Protein AF-A0A3D1PBM8-F1 (afdb_monomer_lite)

Radius of gyration: 15.17 Å; chains: 1; bounding box: 34×40×35 Å

Foldseek 3Di:
DEEAEADQEAEEAEADLEEYEYEQAHYEYEEANAHYAYEYENHYEEYEYEQHAHAYEYEQHAYAYEEEDAHYAYEYENYHHQYEYEQHHHQYEEEDAHDEYEEADHADAYEYELHDEEYEYELHHEAYEYEPHDDPHAYEAEDYHYNYHYDYPDDYDYDYD

pLDDT: mean 95.29, std 9.15, range [52.12, 98.94]

Sequence (161 aa):
MAEIIGDDSGNILLGTADSDFIKGLAGADYIDGADGSDVITGGEDGDILFGGDGIDGIDGGNGNDFCYGEDGIDFIEAGDGNDYLNGGQGDDFLVGQIGNDILDGGNGNDFCDGGISSDIILGGAGDDIITGGVGADDDLLFGGSGKDVFSFVEPAQGIDT

Structure (mmCIF, N/CA/C/O backbone):
data_AF-A0A3D1PBM8-F1
#
_entry.id   AF-A0A3D1PBM8-F1
#
loop_
_atom_site.group_PDB
_atom_site.id
_atom_site.type_symbol
_atom_site.label_atom_id
_atom_site.label_alt_id
_atom_site.label_comp_id
_atom_site.label_asym_id
_atom_site.label_entity_id
_atom_site.label_seq_id
_atom_site.pdbx_PDB_ins_code
_atom_site.Cartn_x
_atom_site.Cartn_y
_atom_site.Cartn_z
_atom_site.occupancy
_atom_site.B_iso_or_equiv
_atom_site.auth_seq_id
_atom_site.auth_comp_id
_atom_site.auth_asym_id
_atom_site.auth_atom_id
_atom_site.pdbx_PDB_model_num
ATOM 1 N N . MET A 1 1 ? 7.185 -20.085 -2.202 1.00 82.69 1 MET A N 1
ATOM 2 C CA . MET A 1 1 ? 8.497 -19.446 -1.957 1.00 82.69 1 MET A CA 1
ATOM 3 C C . MET A 1 1 ? 9.408 -19.538 -3.144 1.00 82.69 1 MET A C 1
ATOM 5 O O . MET A 1 1 ? 10.436 -20.222 -3.152 1.00 82.69 1 MET A O 1
ATOM 9 N N . ALA A 1 2 ? 8.972 -18.798 -4.149 1.00 89.69 2 ALA A N 1
ATOM 10 C CA . ALA A 1 2 ? 9.757 -18.248 -5.221 1.00 89.69 2 ALA A CA 1
ATOM 11 C C . ALA A 1 2 ? 10.369 -16.899 -4.798 1.00 89.69 2 ALA A C 1
ATOM 13 O O . ALA A 1 2 ? 9.974 -16.277 -3.814 1.00 89.69 2 ALA A O 1
ATOM 14 N N . GLU A 1 3 ? 11.371 -16.480 -5.563 1.00 97.38 3 GLU A N 1
ATOM 15 C CA . GLU A 1 3 ? 11.923 -15.128 -5.549 1.00 97.38 3 GLU A CA 1
ATOM 16 C C . GLU A 1 3 ? 11.781 -14.595 -6.979 1.00 97.38 3 GLU A C 1
ATOM 18 O O . GLU A 1 3 ? 12.260 -15.230 -7.928 1.00 97.38 3 GLU A O 1
ATOM 23 N N . ILE A 1 4 ? 11.078 -13.477 -7.133 1.00 98.19 4 ILE A N 1
ATOM 24 C CA . ILE A 1 4 ? 10.713 -12.862 -8.410 1.00 98.19 4 ILE A CA 1
ATOM 25 C C . ILE A 1 4 ? 11.251 -11.435 -8.391 1.00 98.19 4 ILE A C 1
ATOM 27 O O . ILE A 1 4 ? 10.971 -10.668 -7.478 1.00 98.19 4 ILE A O 1
ATOM 31 N N . ILE A 1 5 ? 12.079 -11.088 -9.372 1.00 98.44 5 ILE A N 1
ATOM 32 C CA . ILE A 1 5 ? 12.757 -9.791 -9.414 1.00 98.44 5 ILE A CA 1
ATOM 33 C C . ILE A 1 5 ? 12.604 -9.211 -10.813 1.00 98.44 5 ILE A C 1
ATOM 35 O O . ILE A 1 5 ? 12.888 -9.903 -11.799 1.00 98.44 5 ILE A O 1
ATOM 39 N N . GLY A 1 6 ? 12.162 -7.962 -10.855 1.00 98.12 6 GLY A N 1
ATOM 40 C CA . GLY A 1 6 ? 12.069 -7.132 -12.036 1.00 98.12 6 GLY A CA 1
ATOM 41 C C . GLY A 1 6 ? 13.407 -6.576 -12.527 1.00 98.12 6 GLY A C 1
ATOM 42 O O . GLY A 1 6 ? 14.493 -7.095 -12.235 1.00 98.12 6 GLY A O 1
ATOM 43 N N . ASP A 1 7 ? 13.316 -5.525 -13.326 1.00 98.06 7 ASP A N 1
ATOM 44 C CA . ASP A 1 7 ? 14.417 -4.707 -13.816 1.00 98.06 7 ASP A CA 1
ATOM 45 C C . ASP A 1 7 ? 14.043 -3.219 -13.760 1.00 98.06 7 ASP A C 1
ATOM 47 O O . ASP A 1 7 ? 13.021 -2.858 -13.208 1.00 98.06 7 ASP A O 1
ATOM 51 N N . ASP A 1 8 ? 14.880 -2.334 -14.304 1.00 97.75 8 ASP A N 1
ATOM 52 C CA . ASP A 1 8 ? 14.638 -0.882 -14.239 1.00 97.75 8 ASP A CA 1
ATOM 53 C C . ASP A 1 8 ? 13.538 -0.394 -15.223 1.00 97.75 8 ASP A C 1
ATOM 55 O O . ASP A 1 8 ? 13.540 0.767 -15.651 1.00 97.75 8 ASP A O 1
ATOM 59 N N . SER A 1 9 ? 12.679 -1.289 -15.715 1.00 98.25 9 SER A N 1
ATOM 60 C CA . SER A 1 9 ? 11.552 -0.976 -16.600 1.00 98.25 9 SER A CA 1
ATOM 61 C C . SER A 1 9 ? 10.258 -1.423 -15.943 1.00 98.25 9 SER A C 1
ATOM 63 O O . SER A 1 9 ? 10.249 -2.460 -15.310 1.00 98.25 9 SER A O 1
ATOM 65 N N . GLY A 1 10 ? 9.135 -0.777 -16.264 1.00 98.19 10 GLY A N 1
ATOM 66 C CA . GLY A 1 10 ? 7.831 -1.265 -15.807 1.00 98.19 10 GLY A CA 1
ATOM 67 C C . GLY A 1 10 ? 7.569 -2.724 -16.206 1.00 98.19 10 GLY A C 1
ATOM 68 O O . GLY A 1 10 ? 7.598 -3.091 -17.393 1.00 98.19 10 GLY A O 1
ATOM 69 N N . ASN A 1 11 ? 7.351 -3.566 -15.208 1.00 98.62 11 ASN A N 1
ATOM 70 C CA . ASN A 1 11 ? 7.214 -5.008 -15.282 1.00 98.62 11 ASN A CA 1
ATOM 71 C C . ASN A 1 11 ? 5.795 -5.464 -14.924 1.00 98.62 11 ASN A C 1
ATOM 73 O O . ASN A 1 11 ? 4.961 -4.725 -14.414 1.00 98.62 11 ASN A O 1
ATOM 77 N N . ILE A 1 12 ? 5.516 -6.728 -15.246 1.00 98.62 12 ILE A N 1
ATOM 78 C CA . ILE A 1 12 ? 4.360 -7.459 -14.724 1.00 98.62 12 ILE A CA 1
ATOM 79 C C . ILE A 1 12 ? 4.929 -8.673 -14.001 1.00 98.62 12 ILE A C 1
ATOM 81 O O . ILE A 1 12 ? 5.439 -9.593 -14.653 1.00 98.62 12 ILE A O 1
ATOM 85 N N . LEU A 1 13 ? 4.869 -8.653 -12.676 1.00 98.50 13 LEU A N 1
ATOM 86 C CA . LEU A 1 13 ? 5.401 -9.687 -11.797 1.00 98.50 13 LEU A CA 1
ATOM 87 C C . LEU A 1 13 ? 4.226 -10.403 -11.131 1.00 98.50 13 LEU A C 1
ATOM 89 O O . LEU A 1 13 ? 3.389 -9.769 -10.504 1.00 98.50 13 LEU A O 1
ATOM 93 N N . LEU A 1 14 ? 4.145 -11.720 -11.318 1.00 98.44 14 LEU A N 1
ATOM 94 C CA . LEU A 1 14 ? 3.051 -12.541 -10.799 1.00 98.44 14 LEU A CA 1
ATOM 95 C C . LEU A 1 14 ? 3.624 -13.619 -9.887 1.00 98.44 14 LEU A C 1
ATOM 97 O O . LEU A 1 14 ? 4.447 -14.424 -10.345 1.00 98.44 14 LEU A O 1
ATOM 101 N N . GLY A 1 15 ? 3.172 -13.623 -8.640 1.00 98.06 15 GLY A N 1
ATOM 102 C CA . GLY A 1 15 ? 3.439 -14.632 -7.636 1.00 98.06 15 GLY A CA 1
ATOM 103 C C . GLY A 1 15 ? 2.773 -15.970 -7.943 1.00 98.06 15 GLY A C 1
ATOM 104 O O . GLY A 1 15 ? 2.253 -16.250 -9.034 1.00 98.06 15 GLY A O 1
ATOM 105 N N . THR A 1 16 ? 2.878 -16.859 -6.974 1.00 97.81 16 THR A N 1
ATOM 106 C CA . THR A 1 16 ? 2.346 -18.214 -6.981 1.00 97.81 16 THR A CA 1
ATOM 107 C C . THR A 1 16 ? 1.445 -18.403 -5.771 1.00 97.81 16 THR A C 1
ATOM 109 O O . THR A 1 16 ? 1.403 -17.555 -4.912 1.00 97.81 16 THR A O 1
ATOM 112 N N . ALA A 1 17 ? 0.756 -19.541 -5.663 1.00 97.25 17 ALA A N 1
ATOM 113 C CA . ALA A 1 17 ? -0.101 -19.822 -4.502 1.00 97.25 17 ALA A CA 1
ATOM 114 C C . ALA A 1 17 ? 0.672 -20.159 -3.195 1.00 97.25 17 ALA A C 1
ATOM 116 O O . ALA A 1 17 ? 0.107 -20.734 -2.263 1.00 97.25 17 ALA A O 1
ATOM 117 N N . ASP A 1 18 ? 1.990 -19.953 -3.175 1.00 97.81 18 ASP A N 1
ATOM 118 C CA . ASP A 1 18 ? 2.862 -20.174 -2.023 1.00 97.81 18 ASP A CA 1
ATOM 119 C C . ASP A 1 18 ? 3.510 -18.831 -1.664 1.00 97.81 18 ASP A C 1
ATOM 121 O O . ASP A 1 18 ? 3.923 -18.129 -2.569 1.00 97.81 18 ASP A O 1
ATOM 125 N N . SER A 1 19 ? 3.807 -18.581 -0.383 1.00 98.38 19 SER A N 1
ATOM 126 C CA . SER A 1 19 ? 4.514 -17.368 0.076 1.00 98.38 19 SER A CA 1
ATOM 127 C C . SER A 1 19 ? 5.739 -16.999 -0.763 1.00 98.38 19 SER A C 1
ATOM 129 O O . SER A 1 19 ? 6.682 -17.793 -0.786 1.00 98.38 19 SER A O 1
ATOM 131 N N . ASP A 1 20 ? 5.787 -15.817 -1.359 1.00 98.50 20 ASP A N 1
ATOM 132 C CA . ASP A 1 20 ? 6.793 -15.370 -2.318 1.00 98.50 20 ASP A CA 1
ATOM 133 C C . ASP A 1 20 ? 7.531 -14.093 -1.881 1.00 98.50 20 ASP A C 1
ATOM 135 O O . ASP A 1 20 ? 7.116 -13.354 -0.994 1.00 98.50 20 ASP A O 1
ATOM 139 N N . PHE A 1 21 ? 8.695 -13.858 -2.490 1.00 98.62 21 PHE A N 1
ATOM 140 C CA . PHE A 1 21 ? 9.416 -12.586 -2.403 1.00 98.62 21 PHE A CA 1
ATOM 141 C C . PHE A 1 21 ? 9.417 -11.931 -3.780 1.00 98.62 21 PHE A C 1
ATOM 143 O O . PHE A 1 21 ? 10.005 -12.495 -4.709 1.00 98.62 21 PHE A O 1
ATOM 150 N N . ILE A 1 22 ? 8.812 -10.751 -3.913 1.00 98.75 22 ILE A N 1
ATOM 151 C CA . ILE A 1 22 ? 8.651 -10.066 -5.198 1.00 98.75 22 ILE A CA 1
ATOM 152 C C . ILE A 1 22 ? 9.216 -8.646 -5.120 1.00 98.75 22 ILE A C 1
ATOM 154 O O . ILE A 1 22 ? 8.978 -7.934 -4.150 1.00 98.75 22 ILE A O 1
ATOM 158 N N . LYS A 1 23 ? 10.013 -8.243 -6.117 1.00 98.81 23 LYS A N 1
ATOM 159 C CA . LYS A 1 23 ? 10.651 -6.9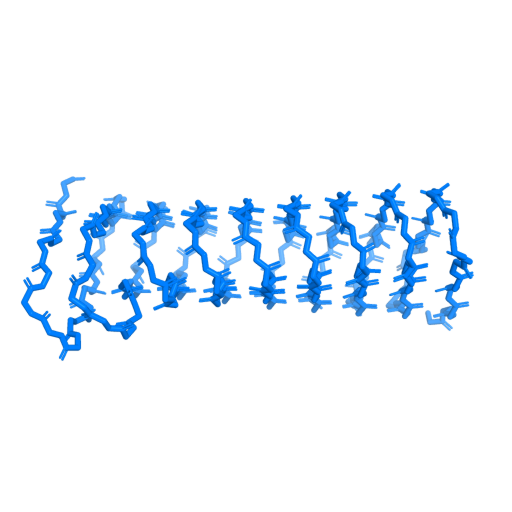16 -6.174 1.00 98.81 23 LYS A CA 1
ATOM 160 C C . LYS A 1 23 ? 10.545 -6.301 -7.561 1.00 98.81 23 LYS A C 1
ATOM 162 O O . LYS A 1 23 ? 11.070 -6.908 -8.496 1.00 98.81 23 LYS A O 1
ATOM 167 N N . GLY A 1 24 ? 9.945 -5.120 -7.661 1.00 98.62 24 GLY A N 1
ATOM 168 C CA . GLY A 1 24 ? 9.825 -4.333 -8.890 1.00 98.62 24 GLY A CA 1
ATOM 169 C C . GLY A 1 24 ? 11.146 -3.701 -9.327 1.00 98.62 24 GLY A C 1
ATOM 170 O O . GLY A 1 24 ? 11.694 -4.060 -10.367 1.00 98.62 24 GLY A O 1
ATOM 171 N N . LEU A 1 25 ? 11.772 -2.964 -8.403 1.00 98.56 25 LEU A N 1
ATOM 172 C CA . LEU A 1 25 ? 12.983 -2.148 -8.563 1.00 98.56 25 LEU A CA 1
ATOM 173 C C . LEU A 1 25 ? 12.690 -0.731 -9.041 1.00 98.56 25 LEU A C 1
ATOM 175 O O . LEU A 1 25 ? 12.606 0.147 -8.199 1.00 98.56 25 LEU A O 1
ATOM 179 N N . ALA A 1 26 ? 12.685 -0.464 -10.340 1.00 98.12 26 ALA A N 1
ATOM 180 C CA . ALA A 1 26 ? 12.446 0.883 -10.839 1.00 98.12 26 ALA A CA 1
ATOM 181 C C . ALA A 1 26 ? 11.554 0.833 -12.068 1.00 98.12 26 ALA A C 1
ATOM 183 O O . ALA A 1 26 ? 11.645 -0.089 -12.876 1.00 98.12 26 ALA A O 1
ATOM 184 N N . GLY A 1 27 ? 10.811 1.911 -12.284 1.00 98.44 27 GLY A N 1
ATOM 185 C CA . GLY A 1 27 ? 9.815 1.984 -13.336 1.00 98.44 27 GLY A CA 1
ATOM 186 C C . GLY A 1 27 ? 8.475 1.446 -12.854 1.00 98.44 27 GLY A C 1
ATOM 187 O O . GLY A 1 27 ? 8.418 0.519 -12.078 1.00 98.44 27 GLY A O 1
ATOM 188 N N . ALA A 1 28 ? 7.395 2.020 -13.383 1.00 98.69 28 ALA A N 1
ATOM 189 C CA . ALA A 1 28 ? 6.039 1.702 -12.944 1.00 98.69 28 ALA A CA 1
ATOM 190 C C . ALA A 1 28 ? 5.664 0.225 -13.175 1.00 98.69 28 ALA A C 1
ATOM 192 O O . ALA A 1 28 ? 5.386 -0.184 -14.316 1.00 98.69 28 ALA A O 1
ATOM 193 N N . ASP A 1 29 ? 5.629 -0.536 -12.091 1.00 98.81 29 ASP A N 1
ATOM 194 C CA . ASP A 1 29 ? 5.423 -1.972 -12.035 1.00 98.81 29 ASP A CA 1
ATOM 195 C C . ASP A 1 29 ? 3.972 -2.352 -11.718 1.00 98.81 29 ASP A C 1
ATOM 197 O O . ASP A 1 29 ? 3.192 -1.617 -11.112 1.00 98.81 29 ASP A O 1
ATOM 201 N N . TYR A 1 30 ? 3.595 -3.547 -12.166 1.00 98.81 30 TYR A N 1
ATOM 202 C CA . TYR A 1 30 ? 2.393 -4.247 -11.732 1.00 98.81 30 TYR A CA 1
ATOM 203 C C . TYR A 1 30 ? 2.829 -5.530 -11.031 1.00 98.81 30 TYR A C 1
ATOM 205 O O . TYR A 1 30 ? 3.423 -6.407 -11.672 1.00 98.81 30 TYR A O 1
ATOM 213 N N . ILE A 1 31 ? 2.517 -5.653 -9.745 1.00 98.81 31 ILE A N 1
ATOM 214 C CA . ILE A 1 31 ? 2.905 -6.789 -8.912 1.00 98.81 31 ILE A CA 1
ATOM 215 C C . ILE A 1 31 ? 1.666 -7.399 -8.258 1.00 98.81 31 ILE A C 1
ATOM 217 O O . ILE A 1 31 ? 0.859 -6.685 -7.677 1.00 98.81 31 ILE A O 1
ATOM 221 N N . ASP A 1 32 ? 1.524 -8.716 -8.365 1.00 98.81 32 ASP A N 1
ATOM 222 C CA . ASP A 1 32 ? 0.411 -9.493 -7.807 1.00 98.81 32 ASP A CA 1
ATOM 223 C C . ASP A 1 32 ? 0.983 -10.714 -7.076 1.00 98.81 32 ASP A C 1
ATOM 225 O O . ASP A 1 32 ? 1.644 -11.538 -7.718 1.00 98.81 32 ASP A O 1
ATOM 229 N N . GLY A 1 33 ? 0.801 -10.782 -5.754 1.00 98.56 33 GLY A N 1
ATOM 230 C CA . GLY A 1 33 ? 1.271 -11.867 -4.884 1.00 98.56 33 GLY A CA 1
ATOM 231 C C . GLY A 1 33 ? 0.514 -13.183 -5.084 1.00 98.56 33 GLY A C 1
ATOM 232 O O . GLY A 1 33 ? 1.136 -14.247 -5.117 1.00 98.56 33 GLY A O 1
ATOM 233 N N . ALA A 1 34 ? -0.771 -13.100 -5.445 1.00 98.44 34 ALA A N 1
ATOM 234 C CA . ALA A 1 34 ? -1.728 -14.204 -5.507 1.00 98.44 34 ALA A CA 1
ATOM 235 C C . ALA A 1 34 ? -2.057 -14.797 -4.119 1.00 98.44 34 ALA A C 1
ATOM 237 O O . ALA A 1 34 ? -2.301 -14.061 -3.178 1.00 98.44 34 ALA A O 1
ATOM 238 N N . ASP A 1 35 ? -2.186 -16.121 -3.985 1.00 97.94 35 ASP A N 1
ATOM 239 C CA . ASP A 1 35 ? -2.427 -16.722 -2.665 1.00 97.94 35 ASP A CA 1
ATOM 240 C C . ASP A 1 35 ? -1.079 -16.890 -1.954 1.00 97.94 35 ASP A C 1
ATOM 242 O O . ASP A 1 35 ? -0.136 -17.407 -2.549 1.00 97.94 35 ASP A O 1
ATOM 246 N N . GLY A 1 36 ? -0.974 -16.634 -0.659 1.00 98.19 36 GLY A N 1
ATOM 247 C CA . GLY A 1 36 ? 0.325 -16.752 -0.023 1.00 98.19 36 GLY A CA 1
ATOM 248 C C . GLY A 1 36 ? 0.453 -16.033 1.298 1.00 98.19 36 GLY A C 1
ATOM 249 O O . GLY A 1 36 ? -0.445 -15.979 2.120 1.00 98.19 36 GLY A O 1
ATOM 250 N N . SER A 1 37 ? 1.678 -15.651 1.597 1.00 98.62 37 SER A N 1
ATOM 251 C CA . SER A 1 37 ? 1.996 -14.710 2.668 1.00 98.62 37 SER A CA 1
ATOM 252 C C . SER A 1 37 ? 3.272 -14.083 2.166 1.00 98.62 37 SER A C 1
ATOM 254 O O . SER A 1 37 ? 4.362 -14.647 2.342 1.00 98.62 37 SER A O 1
ATOM 256 N N . ASP A 1 38 ? 3.090 -13.051 1.373 1.00 98.81 38 ASP A N 1
ATOM 257 C CA . ASP A 1 38 ? 4.056 -12.565 0.419 1.00 98.81 38 ASP A CA 1
ATOM 258 C C . ASP A 1 38 ? 4.783 -11.352 0.969 1.00 98.81 38 ASP A C 1
ATOM 260 O O . ASP A 1 38 ? 4.352 -10.679 1.902 1.00 98.81 38 ASP A O 1
ATOM 264 N N . VAL A 1 39 ? 5.960 -11.100 0.413 1.00 98.81 39 VAL A N 1
ATOM 265 C CA . VAL A 1 39 ? 6.707 -9.876 0.676 1.00 98.81 39 VAL A CA 1
ATOM 266 C C . VAL A 1 39 ? 6.971 -9.203 -0.655 1.00 98.81 39 VAL A C 1
ATOM 268 O O . VAL A 1 39 ? 7.741 -9.715 -1.475 1.00 98.81 39 VAL A O 1
ATOM 271 N N . ILE A 1 40 ? 6.337 -8.055 -0.842 1.00 98.88 40 ILE A N 1
ATOM 272 C CA . ILE A 1 40 ? 6.316 -7.283 -2.075 1.00 98.88 40 ILE A CA 1
ATOM 273 C C . ILE A 1 40 ? 7.038 -5.958 -1.835 1.00 98.88 40 ILE A C 1
ATOM 275 O O . ILE A 1 40 ? 6.781 -5.266 -0.855 1.00 98.88 40 ILE A O 1
ATOM 279 N N . THR A 1 41 ? 7.952 -5.606 -2.736 1.00 98.88 41 THR A N 1
ATOM 280 C CA . THR A 1 41 ? 8.574 -4.277 -2.788 1.00 98.88 41 THR A CA 1
ATOM 281 C C . THR A 1 41 ? 8.384 -3.698 -4.186 1.00 98.88 41 THR A C 1
ATOM 283 O O . THR A 1 41 ? 8.864 -4.316 -5.140 1.00 98.88 41 THR A O 1
ATOM 286 N N . GLY A 1 42 ? 7.723 -2.545 -4.304 1.00 98.69 42 GLY A N 1
ATOM 287 C CA . GLY A 1 42 ? 7.569 -1.800 -5.559 1.00 98.69 42 GLY A CA 1
ATOM 288 C C . GLY A 1 42 ? 8.912 -1.234 -6.008 1.00 98.69 42 GLY A C 1
ATOM 289 O O . GLY A 1 42 ? 9.616 -1.846 -6.818 1.00 98.69 42 GLY A O 1
ATOM 290 N N . GLY A 1 43 ? 9.378 -0.196 -5.317 1.00 98.69 43 GLY A N 1
ATOM 291 C CA . GLY A 1 43 ? 10.724 0.341 -5.468 1.00 98.69 43 GLY A CA 1
ATOM 292 C C . GLY A 1 43 ? 10.723 1.823 -5.803 1.00 98.69 43 GLY A C 1
ATOM 293 O O . GLY A 1 43 ? 10.560 2.640 -4.910 1.00 98.69 43 GLY A O 1
ATOM 294 N N . GLU A 1 44 ? 11.051 2.187 -7.036 1.00 98.56 44 GLU A N 1
ATOM 295 C CA . GLU A 1 44 ? 11.052 3.569 -7.519 1.00 98.56 44 GLU A CA 1
ATOM 296 C C . GLU A 1 44 ? 10.001 3.738 -8.620 1.00 98.56 44 GLU A C 1
ATOM 298 O O . GLU A 1 44 ? 9.870 2.864 -9.473 1.00 98.56 44 GLU A O 1
ATOM 303 N N . ASP A 1 45 ? 9.436 4.943 -8.721 1.00 98.75 45 ASP A N 1
ATOM 304 C CA . ASP A 1 45 ? 8.310 5.286 -9.599 1.00 98.75 45 ASP A CA 1
ATOM 305 C C . ASP A 1 45 ? 6.971 4.725 -9.080 1.00 98.75 45 ASP A C 1
ATOM 307 O O . ASP A 1 45 ? 6.921 4.063 -8.064 1.00 98.75 45 ASP A O 1
ATOM 311 N N . GLY A 1 46 ? 5.855 5.111 -9.709 1.00 98.62 46 GLY A N 1
ATOM 312 C CA . GLY A 1 46 ? 4.522 4.747 -9.214 1.00 98.62 46 GLY A CA 1
ATOM 313 C C . GLY A 1 46 ? 4.085 3.350 -9.645 1.00 98.62 46 GLY A C 1
ATOM 314 O O . GLY A 1 46 ? 3.886 3.128 -10.847 1.00 98.62 46 GLY A O 1
ATOM 315 N N . ASP A 1 47 ? 3.848 2.483 -8.669 1.00 98.88 47 ASP A N 1
ATOM 316 C CA . ASP A 1 47 ? 3.557 1.062 -8.830 1.00 98.88 47 ASP A CA 1
ATOM 317 C C . ASP A 1 47 ? 2.101 0.693 -8.500 1.00 98.88 47 ASP A C 1
ATOM 319 O O . ASP A 1 47 ? 1.329 1.464 -7.922 1.00 98.88 47 ASP A O 1
ATOM 323 N N . ILE A 1 48 ? 1.694 -0.513 -8.904 1.00 98.94 48 ILE A N 1
ATOM 324 C CA . ILE A 1 48 ? 0.431 -1.136 -8.496 1.00 98.94 48 ILE A CA 1
ATOM 325 C C . ILE A 1 48 ? 0.742 -2.503 -7.889 1.00 98.94 48 ILE A C 1
ATOM 327 O O . ILE A 1 48 ? 1.211 -3.398 -8.596 1.00 98.94 48 ILE A O 1
ATOM 331 N N . LEU A 1 49 ? 0.452 -2.661 -6.601 1.00 98.94 49 LEU A N 1
ATOM 332 C CA . LEU A 1 49 ? 0.847 -3.796 -5.774 1.00 98.94 49 LEU A CA 1
ATOM 333 C C . LEU A 1 49 ? -0.394 -4.460 -5.160 1.00 98.94 49 LEU A C 1
ATOM 335 O O . LEU A 1 49 ? -1.177 -3.789 -4.490 1.00 98.94 49 LEU A O 1
ATOM 339 N N . PHE A 1 50 ? -0.558 -5.764 -5.369 1.00 98.94 50 PHE A N 1
ATOM 340 C CA . PHE A 1 50 ? -1.609 -6.588 -4.761 1.00 98.94 50 PHE A CA 1
ATOM 341 C C . PHE A 1 50 ? -0.969 -7.688 -3.908 1.00 98.94 50 PHE A C 1
ATOM 343 O O . PHE A 1 50 ? -0.136 -8.431 -4.433 1.00 98.94 50 PHE A O 1
ATOM 350 N N . GLY A 1 51 ? -1.341 -7.774 -2.628 1.00 98.75 51 GLY A N 1
ATOM 351 C CA . GLY A 1 51 ? -0.954 -8.845 -1.702 1.00 98.75 51 GLY A CA 1
ATOM 352 C C . GLY A 1 51 ? -1.637 -10.152 -2.080 1.00 98.75 51 GLY A C 1
ATOM 353 O O . GLY A 1 51 ? -0.970 -11.067 -2.554 1.00 98.75 51 GLY A O 1
ATOM 354 N N . GLY A 1 52 ? -2.968 -10.150 -2.033 1.00 98.75 52 GLY A N 1
ATOM 355 C CA . GLY A 1 52 ? -3.807 -11.266 -2.444 1.00 98.75 52 GLY A CA 1
ATOM 356 C C . GLY A 1 52 ? -4.445 -11.972 -1.251 1.00 98.75 52 GLY A C 1
ATOM 357 O O . GLY A 1 52 ? -4.876 -11.332 -0.298 1.00 98.75 52 GLY A O 1
ATOM 358 N N . ASP A 1 53 ? -4.585 -13.296 -1.313 1.00 98.44 53 ASP A N 1
ATOM 359 C CA . ASP A 1 53 ? -5.089 -14.062 -0.167 1.00 98.44 53 ASP A CA 1
ATOM 360 C C . ASP A 1 53 ? -3.902 -14.368 0.757 1.00 98.44 53 ASP A C 1
ATOM 362 O O . ASP A 1 53 ? -3.055 -15.185 0.390 1.00 98.44 53 ASP A O 1
ATOM 366 N N . GLY A 1 54 ? -3.846 -13.855 1.985 1.00 98.44 54 GLY A N 1
ATOM 367 C CA . GLY A 1 54 ? -2.642 -14.088 2.770 1.00 98.44 54 GLY A CA 1
ATOM 368 C C . GLY A 1 54 ? -2.455 -13.334 4.068 1.00 98.44 54 GLY A C 1
ATOM 369 O O . GLY A 1 54 ? -3.378 -13.040 4.808 1.00 98.44 54 GLY A O 1
ATOM 370 N N . ILE A 1 55 ? -1.188 -13.200 4.436 1.00 98.75 55 ILE A N 1
ATOM 371 C CA . ILE A 1 55 ? -0.704 -12.241 5.429 1.00 98.75 55 ILE A CA 1
ATOM 372 C C . ILE A 1 55 ? 0.489 -11.634 4.723 1.00 98.75 55 ILE A C 1
ATOM 374 O O . ILE A 1 55 ? 1.568 -12.246 4.707 1.00 98.75 55 ILE A O 1
ATOM 378 N N . ASP A 1 56 ? 0.276 -10.485 4.113 1.00 98.88 56 ASP A N 1
ATOM 379 C CA . ASP A 1 56 ? 1.211 -9.929 3.156 1.00 98.88 56 ASP A CA 1
ATOM 380 C C . ASP A 1 56 ? 1.940 -8.720 3.737 1.00 98.88 56 ASP A C 1
ATOM 382 O O . ASP A 1 56 ? 1.448 -7.990 4.598 1.00 98.88 56 ASP A O 1
ATOM 386 N N . GLY A 1 57 ? 3.186 -8.546 3.310 1.00 98.88 57 GLY A N 1
ATOM 387 C CA . GLY A 1 57 ? 3.992 -7.367 3.587 1.00 98.88 57 GLY A CA 1
ATOM 388 C C . GLY A 1 57 ? 4.243 -6.613 2.293 1.00 98.88 57 GLY A C 1
ATOM 389 O O . GLY A 1 57 ? 4.933 -7.135 1.417 1.00 98.88 57 GLY A O 1
ATOM 390 N N . ILE A 1 58 ? 3.729 -5.394 2.185 1.00 98.94 58 ILE A N 1
ATOM 391 C CA . ILE A 1 58 ? 3.847 -4.546 0.999 1.00 98.94 58 ILE A CA 1
ATOM 392 C C . ILE A 1 58 ? 4.634 -3.283 1.362 1.00 98.94 58 ILE A C 1
ATOM 394 O O . ILE A 1 58 ? 4.275 -2.572 2.297 1.00 98.94 58 ILE A O 1
ATOM 398 N N . ASP A 1 59 ? 5.699 -3.020 0.608 1.00 98.88 59 ASP A N 1
ATOM 399 C CA . ASP A 1 59 ? 6.505 -1.794 0.640 1.00 98.88 59 ASP A CA 1
ATOM 400 C C . ASP A 1 59 ? 6.409 -1.116 -0.738 1.00 98.88 59 ASP A C 1
ATOM 402 O O . ASP A 1 59 ? 6.906 -1.673 -1.722 1.00 98.88 59 ASP A O 1
ATOM 406 N N . GLY A 1 60 ? 5.721 0.027 -0.829 1.00 98.69 60 GLY A N 1
ATOM 407 C CA . GLY A 1 60 ? 5.545 0.787 -2.077 1.00 98.69 60 GLY A CA 1
ATOM 408 C C . GLY A 1 60 ? 6.868 1.362 -2.580 1.00 98.69 60 GLY A C 1
ATOM 409 O O . GLY A 1 60 ? 7.314 1.051 -3.684 1.00 98.69 60 GLY A O 1
ATOM 410 N N . GLY A 1 61 ? 7.580 2.055 -1.695 1.00 98.75 61 GLY A N 1
ATOM 411 C CA . GLY A 1 61 ? 8.881 2.650 -1.958 1.00 98.75 61 GLY A CA 1
ATOM 412 C C . GLY A 1 61 ? 8.769 4.143 -2.258 1.00 98.75 61 GLY A C 1
ATOM 413 O O . GLY A 1 61 ? 8.198 4.895 -1.480 1.00 98.75 61 GLY A O 1
ATOM 414 N N . ASN A 1 62 ? 9.415 4.610 -3.322 1.00 98.56 62 ASN A N 1
ATOM 415 C CA . ASN A 1 62 ? 9.304 5.989 -3.785 1.00 98.56 62 ASN A CA 1
ATOM 416 C C . ASN A 1 62 ? 8.377 6.017 -4.994 1.00 98.56 62 ASN A C 1
ATOM 418 O O . ASN A 1 62 ? 8.726 5.445 -6.023 1.00 98.56 62 ASN A O 1
ATOM 422 N N . GLY A 1 63 ? 7.312 6.801 -4.982 1.00 98.69 63 GLY A N 1
ATOM 423 C CA . GLY A 1 63 ? 6.360 6.714 -6.075 1.00 98.69 63 GLY A CA 1
ATOM 424 C C . GLY A 1 63 ? 5.123 7.551 -5.858 1.00 98.69 63 GLY A C 1
ATOM 425 O O . GLY A 1 63 ? 5.125 8.531 -5.136 1.00 98.69 63 GLY A O 1
ATOM 426 N N . ASN A 1 64 ? 4.082 7.242 -6.611 1.00 98.88 64 ASN A N 1
ATOM 427 C CA . ASN A 1 64 ? 2.721 7.446 -6.134 1.00 98.88 64 ASN A CA 1
ATOM 428 C C . ASN A 1 64 ? 2.086 6.079 -6.367 1.00 98.88 64 ASN A C 1
ATOM 430 O O . ASN A 1 64 ? 1.760 5.754 -7.519 1.00 98.88 64 ASN A O 1
ATOM 434 N N . ASP A 1 65 ? 2.006 5.287 -5.316 1.00 98.94 65 ASP A N 1
ATOM 435 C CA . ASP A 1 65 ? 1.766 3.857 -5.387 1.00 98.94 65 ASP A CA 1
ATOM 436 C C . ASP A 1 65 ? 0.307 3.526 -5.096 1.00 98.94 65 ASP A C 1
ATOM 438 O O . ASP A 1 65 ? -0.420 4.262 -4.423 1.00 98.94 65 ASP A O 1
ATOM 442 N N . PHE A 1 66 ? -0.148 2.403 -5.643 1.00 98.94 66 PHE A N 1
ATOM 443 C CA . PHE A 1 66 ? -1.432 1.805 -5.305 1.00 98.94 66 PHE A CA 1
ATOM 444 C C . PHE A 1 66 ? -1.184 0.447 -4.657 1.00 98.94 66 PHE A C 1
ATOM 446 O O . PHE A 1 66 ? -0.864 -0.512 -5.359 1.00 98.94 66 PHE A O 1
ATOM 453 N N . CYS A 1 67 ? -1.379 0.359 -3.347 1.00 98.88 67 CYS A N 1
ATOM 454 C CA . CYS A 1 67 ? -1.152 -0.845 -2.556 1.00 98.88 67 CYS A CA 1
ATOM 455 C C . CYS A 1 67 ? -2.486 -1.430 -2.074 1.00 98.88 67 CYS A C 1
ATOM 457 O O . CYS A 1 67 ? -3.279 -0.732 -1.440 1.00 98.88 67 CYS A O 1
ATOM 459 N N . TYR A 1 68 ? -2.724 -2.710 -2.352 1.00 98.94 68 TYR A N 1
ATOM 460 C CA . TYR A 1 68 ? -3.916 -3.453 -1.940 1.00 98.94 68 TYR A CA 1
ATOM 461 C C . TYR A 1 68 ? -3.488 -4.705 -1.165 1.00 98.94 68 TYR A C 1
ATOM 463 O O . TYR A 1 68 ? -2.763 -5.522 -1.728 1.00 98.94 68 TYR A O 1
ATOM 471 N N . GLY A 1 69 ? -3.919 -4.857 0.090 1.00 98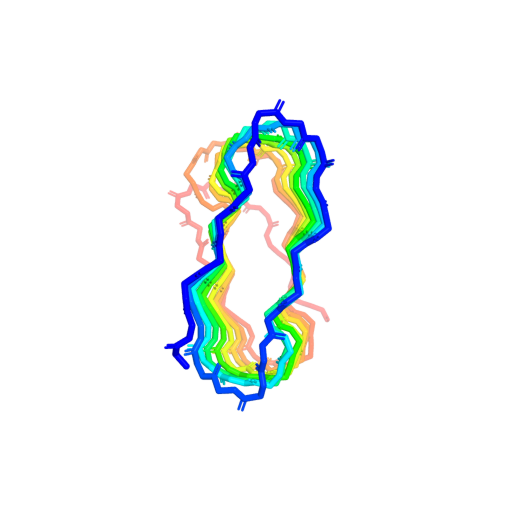.81 69 GLY A N 1
ATOM 472 C CA . GLY A 1 69 ? -3.700 -6.073 0.891 1.00 98.81 69 GLY A CA 1
ATOM 473 C C . GLY A 1 69 ? -4.560 -7.235 0.393 1.00 98.81 69 GLY A C 1
ATOM 474 O O . GLY 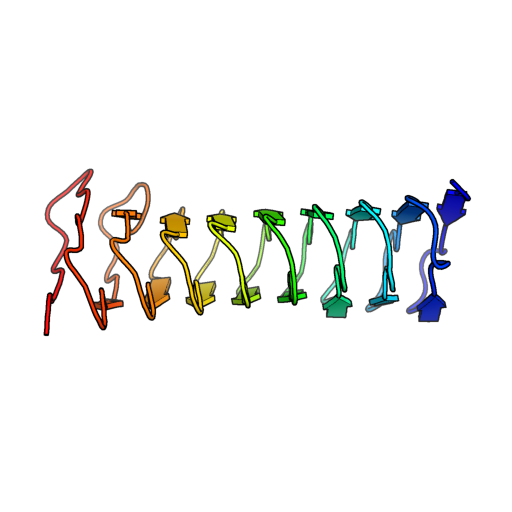A 1 69 ? -4.033 -8.272 0.018 1.00 98.81 69 GLY A O 1
ATOM 475 N N . GLU A 1 70 ? -5.849 -6.956 0.181 1.00 98.81 70 GLU A N 1
ATOM 476 C CA . GLU A 1 70 ? -6.899 -7.907 -0.211 1.00 98.81 70 GLU A CA 1
ATOM 477 C C . GLU A 1 70 ? -7.415 -8.762 0.959 1.00 98.81 70 GLU A C 1
ATOM 479 O O . GLU A 1 70 ? -8.049 -8.201 1.848 1.00 98.81 70 GLU A O 1
ATOM 484 N N . ASP A 1 71 ? -7.310 -10.091 0.929 1.00 98.69 71 ASP A N 1
ATOM 485 C CA . ASP A 1 71 ? -7.900 -10.958 1.956 1.00 98.69 71 ASP A CA 1
ATOM 486 C C . ASP A 1 71 ? -6.801 -11.402 2.930 1.00 98.69 71 ASP A C 1
ATOM 488 O O . ASP A 1 71 ? -6.053 -12.325 2.621 1.00 98.69 71 ASP A O 1
ATOM 492 N N . GLY A 1 72 ? -6.732 -10.872 4.149 1.00 98.69 72 GLY A N 1
ATOM 493 C CA . GLY A 1 72 ? -5.607 -11.225 5.001 1.00 98.69 72 GLY A CA 1
ATOM 494 C C . GLY A 1 72 ? -5.521 -10.577 6.366 1.00 98.69 72 GLY A C 1
ATOM 495 O O . GLY A 1 72 ? -6.515 -10.357 7.041 1.00 98.69 72 GLY A O 1
ATOM 496 N N . ILE A 1 73 ? -4.294 -10.456 6.859 1.00 98.81 73 ILE A N 1
ATOM 497 C CA . ILE A 1 73 ? -3.906 -9.500 7.900 1.00 98.81 73 ILE A CA 1
ATOM 498 C C . ILE A 1 73 ? -2.625 -8.899 7.354 1.00 98.81 73 ILE A C 1
ATOM 500 O O . ILE A 1 73 ? -1.568 -9.531 7.451 1.00 98.81 73 ILE A O 1
ATOM 504 N N . ASP A 1 74 ? -2.727 -7.720 6.769 1.00 98.88 74 ASP A N 1
ATOM 505 C CA . ASP A 1 74 ? -1.680 -7.209 5.900 1.00 98.88 74 ASP A CA 1
ATOM 506 C C . ASP A 1 74 ? -0.926 -6.045 6.533 1.00 98.88 74 ASP A C 1
ATOM 508 O O . ASP A 1 74 ? -1.416 -5.316 7.399 1.00 98.88 74 ASP A O 1
ATOM 512 N N . PHE A 1 75 ? 0.329 -5.901 6.123 1.00 98.88 75 PHE A N 1
ATOM 513 C CA . PHE A 1 75 ? 1.233 -4.850 6.565 1.00 98.88 75 PHE A CA 1
ATOM 514 C C . PHE A 1 75 ? 1.652 -4.046 5.343 1.00 98.88 75 PHE A C 1
ATOM 516 O O . PHE A 1 75 ? 2.450 -4.520 4.537 1.00 98.88 75 PHE A O 1
ATOM 523 N N . ILE A 1 76 ? 1.123 -2.834 5.214 1.00 98.88 76 ILE A N 1
ATOM 524 C CA . ILE A 1 76 ? 1.333 -1.976 4.052 1.00 98.88 76 ILE A CA 1
ATOM 525 C C . ILE A 1 76 ? 2.043 -0.697 4.494 1.00 98.88 76 ILE A C 1
ATOM 527 O O . ILE A 1 76 ? 1.509 0.089 5.276 1.00 98.88 76 ILE A O 1
ATOM 531 N N . GLU A 1 77 ? 3.241 -0.481 3.964 1.00 98.81 77 GLU A N 1
ATOM 532 C CA . GLU A 1 77 ? 4.003 0.762 4.070 1.00 98.81 77 GLU A CA 1
ATOM 533 C C . GLU A 1 77 ? 4.139 1.348 2.656 1.00 98.81 77 GLU A C 1
ATOM 535 O O . GLU A 1 77 ? 4.730 0.713 1.788 1.00 98.81 77 GLU A O 1
ATOM 540 N N . ALA A 1 78 ? 3.571 2.527 2.387 1.00 98.12 78 ALA A N 1
ATOM 541 C CA . ALA A 1 78 ? 3.585 3.072 1.025 1.00 98.12 78 ALA A CA 1
ATOM 542 C C . ALA A 1 78 ? 4.893 3.794 0.684 1.00 98.12 78 ALA A C 1
ATOM 544 O O . ALA A 1 78 ? 5.509 3.453 -0.316 1.00 98.12 78 ALA A O 1
ATOM 545 N N . GLY A 1 79 ? 5.396 4.652 1.576 1.00 98.62 79 GLY A N 1
ATOM 546 C CA . GLY A 1 79 ? 6.728 5.242 1.435 1.00 98.62 79 GLY A CA 1
ATOM 547 C C . GLY A 1 79 ? 6.692 6.716 1.052 1.00 98.62 79 GLY A C 1
ATOM 548 O O . GLY A 1 79 ? 5.981 7.505 1.669 1.00 98.62 79 GLY A O 1
ATOM 549 N N . ASP A 1 80 ? 7.562 7.132 0.139 1.00 98.56 80 ASP A N 1
ATOM 550 C CA . ASP A 1 80 ? 7.618 8.522 -0.309 1.00 98.56 80 ASP A CA 1
ATOM 551 C C . ASP A 1 80 ? 6.681 8.694 -1.509 1.00 98.56 80 ASP A C 1
ATOM 553 O O . ASP A 1 80 ? 7.007 8.236 -2.602 1.00 98.56 80 ASP A O 1
ATOM 557 N N . GLY A 1 81 ? 5.591 9.446 -1.375 1.00 98.62 81 GLY A N 1
ATOM 558 C CA . GLY A 1 81 ? 4.622 9.544 -2.459 1.00 98.62 81 GLY A CA 1
ATOM 559 C C . GLY A 1 81 ? 3.327 10.250 -2.111 1.00 98.62 81 GLY A C 1
ATOM 560 O O . GLY A 1 81 ? 3.198 10.887 -1.088 1.00 98.62 81 GLY A O 1
ATOM 561 N N . ASN A 1 82 ? 2.377 10.289 -3.036 1.00 98.75 82 ASN A N 1
ATOM 562 C CA . ASN A 1 82 ? 0.975 10.498 -2.673 1.00 98.75 82 ASN A CA 1
ATOM 563 C C . ASN A 1 82 ? 0.286 9.203 -3.052 1.00 98.75 82 ASN A C 1
ATOM 565 O O . ASN A 1 82 ? -0.043 8.991 -4.229 1.00 98.75 82 ASN A O 1
ATOM 569 N N . ASP A 1 83 ? 0.130 8.356 -2.057 1.00 98.88 83 ASP A N 1
ATOM 570 C CA . ASP A 1 83 ? -0.144 6.950 -2.246 1.00 98.88 83 ASP A CA 1
ATOM 571 C C . ASP A 1 83 ? -1.608 6.634 -1.954 1.00 98.88 83 ASP A C 1
ATOM 573 O O . ASP A 1 83 ? -2.355 7.396 -1.326 1.00 98.88 83 ASP A O 1
ATOM 577 N N . TYR A 1 84 ? -2.047 5.493 -2.465 1.00 98.88 84 TYR A N 1
ATOM 578 C CA . TYR A 1 84 ? -3.336 4.909 -2.148 1.00 98.88 84 TYR A CA 1
ATOM 579 C C . TYR A 1 84 ? -3.122 3.534 -1.532 1.00 98.88 84 TYR A C 1
ATOM 581 O O . TYR A 1 84 ? -2.542 2.654 -2.168 1.00 98.88 84 TYR A O 1
ATOM 589 N N . LEU A 1 85 ? -3.636 3.339 -0.322 1.00 98.94 85 LEU A N 1
ATOM 590 C CA . LEU A 1 85 ? -3.558 2.081 0.403 1.00 98.94 85 LEU A CA 1
ATOM 591 C C . LEU A 1 85 ? -4.970 1.563 0.687 1.00 98.94 85 LEU A C 1
ATOM 593 O O . LEU A 1 85 ? -5.836 2.311 1.149 1.00 98.94 85 LEU A O 1
ATOM 597 N N . ASN A 1 86 ? -5.187 0.273 0.451 1.00 98.88 86 ASN A N 1
ATOM 598 C CA . ASN A 1 86 ? -6.399 -0.446 0.827 1.00 98.88 86 ASN A CA 1
ATOM 599 C C . ASN A 1 86 ? -6.019 -1.728 1.578 1.00 98.88 86 ASN A C 1
ATOM 601 O O . ASN A 1 86 ? -5.308 -2.551 1.007 1.00 98.88 86 ASN A O 1
ATOM 605 N N . GLY A 1 87 ? -6.471 -1.882 2.826 1.00 98.75 87 GLY A N 1
ATOM 606 C CA . GLY A 1 87 ? -6.212 -3.076 3.644 1.00 98.75 87 GLY A CA 1
ATOM 607 C C . GLY A 1 87 ? -6.996 -4.261 3.099 1.00 98.75 87 GLY A C 1
ATOM 608 O O . GLY A 1 87 ? -6.430 -5.146 2.469 1.00 98.75 87 GLY A O 1
ATOM 609 N N . GLY A 1 88 ? -8.324 -4.162 3.157 1.00 98.88 88 GLY A N 1
ATOM 610 C CA . GLY A 1 88 ? -9.226 -5.101 2.498 1.00 98.88 88 GLY A CA 1
ATOM 611 C C . GLY A 1 88 ? -10.092 -5.853 3.500 1.00 98.88 88 GLY A C 1
ATOM 612 O O . GLY A 1 88 ? -11.030 -5.281 4.060 1.00 98.88 88 GLY A O 1
ATOM 613 N N . GLN A 1 89 ? -9.906 -7.162 3.630 1.00 98.75 89 GLN A N 1
ATOM 614 C CA . GLN A 1 89 ? -10.461 -7.961 4.720 1.00 98.75 89 GLN A CA 1
ATOM 615 C C . GLN A 1 89 ? -9.320 -8.306 5.662 1.00 98.75 89 GLN A C 1
ATOM 617 O O . GLN A 1 89 ? -8.384 -8.951 5.222 1.00 98.75 89 GLN A O 1
ATOM 622 N N . GLY A 1 90 ? -9.452 -8.036 6.952 1.00 98.75 90 GLY A N 1
ATOM 623 C CA . GLY A 1 90 ? -8.346 -8.286 7.863 1.00 98.75 90 GLY A CA 1
ATOM 624 C C . GLY A 1 90 ? -8.272 -7.263 8.964 1.00 98.75 90 GLY A C 1
ATOM 625 O O . GLY A 1 90 ? -8.884 -6.220 8.879 1.00 98.75 90 GLY A O 1
ATOM 626 N N . ASP A 1 91 ? -7.558 -7.588 10.038 1.00 98.88 91 ASP A N 1
ATOM 627 C CA . ASP A 1 91 ? -7.149 -6.552 10.988 1.00 98.88 91 ASP A CA 1
ATOM 628 C C . ASP A 1 91 ? -5.807 -5.987 10.481 1.00 98.88 91 ASP A C 1
ATOM 630 O O . ASP A 1 91 ? -4.750 -6.500 10.866 1.00 98.88 91 ASP A O 1
ATOM 634 N N . ASP A 1 92 ? -5.839 -4.994 9.594 1.00 98.94 92 ASP A N 1
ATOM 635 C CA . ASP A 1 92 ? -4.689 -4.573 8.785 1.00 98.94 92 ASP A CA 1
ATOM 636 C C . ASP A 1 92 ? -3.859 -3.451 9.432 1.00 98.94 92 ASP A C 1
ATOM 638 O O . ASP A 1 92 ? -4.287 -2.740 10.349 1.00 98.94 92 ASP A O 1
ATOM 642 N N . PHE A 1 93 ? -2.620 -3.287 8.962 1.00 98.88 93 PHE A N 1
ATOM 643 C CA . PHE A 1 93 ? -1.699 -2.237 9.394 1.00 98.88 93 PHE A CA 1
ATOM 644 C C . PHE A 1 93 ? -1.236 -1.406 8.196 1.00 98.88 93 PHE A C 1
ATOM 646 O O . PHE A 1 93 ? -0.451 -1.876 7.375 1.00 98.88 93 PHE A O 1
ATOM 653 N N . LEU A 1 94 ? -1.692 -0.156 8.123 1.00 98.88 94 LEU A N 1
ATOM 654 C CA . LEU A 1 94 ? -1.479 0.739 6.985 1.00 98.88 94 LEU A CA 1
ATOM 655 C C . LEU A 1 94 ? -0.705 1.989 7.404 1.00 98.88 94 LEU A C 1
ATOM 657 O O . LEU A 1 94 ? -1.102 2.682 8.346 1.00 98.88 94 LEU A O 1
ATOM 661 N N . VAL A 1 95 ? 0.375 2.298 6.685 1.00 98.69 95 VAL A N 1
ATOM 662 C CA . VAL A 1 95 ? 1.210 3.483 6.917 1.00 98.69 95 VAL A CA 1
ATOM 663 C C . VAL A 1 95 ? 1.508 4.201 5.601 1.00 98.69 95 VAL A C 1
ATOM 665 O O . VAL A 1 95 ? 2.203 3.650 4.747 1.00 98.69 95 VAL A O 1
ATOM 668 N N . GLY A 1 96 ? 1.027 5.441 5.463 1.00 98.31 96 GLY A N 1
ATOM 669 C CA . GLY A 1 96 ? 1.280 6.292 4.289 1.00 98.31 96 GLY A CA 1
ATOM 670 C C . GLY A 1 96 ? 2.745 6.727 4.180 1.00 98.31 96 GLY A C 1
ATOM 671 O O . GLY A 1 96 ? 3.408 6.462 3.188 1.00 98.31 96 GLY A O 1
ATOM 672 N N . GLN A 1 97 ? 3.310 7.199 5.296 1.00 97.75 97 GLN A N 1
ATOM 673 C CA . GLN A 1 97 ? 4.659 7.770 5.419 1.00 97.75 97 GLN A CA 1
ATOM 674 C C . GLN A 1 97 ? 4.775 9.206 4.895 1.00 97.75 97 GLN A C 1
ATOM 676 O O . GLN A 1 97 ? 4.440 10.110 5.655 1.00 97.75 97 GLN A O 1
ATOM 681 N N . ILE A 1 98 ? 5.386 9.477 3.739 1.00 97.44 98 ILE A N 1
ATOM 682 C CA . ILE A 1 98 ? 5.654 10.856 3.302 1.00 97.44 98 ILE A CA 1
ATOM 683 C C . ILE A 1 98 ? 4.778 11.218 2.114 1.00 97.44 98 ILE A C 1
ATOM 685 O O . ILE A 1 98 ? 5.114 10.877 0.990 1.00 97.44 98 ILE A O 1
ATOM 689 N N . GLY A 1 99 ? 3.847 12.137 2.350 1.00 97.75 99 GLY A N 1
ATOM 690 C CA . GLY A 1 99 ? 3.110 12.888 1.343 1.00 97.75 99 GLY A CA 1
ATOM 691 C C . GLY A 1 99 ? 1.621 12.877 1.642 1.00 97.75 99 GLY A C 1
ATOM 692 O O . GLY A 1 99 ? 1.258 12.799 2.801 1.00 97.75 99 GLY A O 1
ATOM 693 N N . ASN A 1 100 ? 0.768 13.169 0.655 1.00 98.19 100 ASN A N 1
ATOM 694 C CA . ASN A 1 100 ? -0.672 13.289 0.921 1.00 98.19 100 ASN A CA 1
ATOM 695 C C . ASN A 1 100 ? -1.361 12.001 0.496 1.00 98.19 100 ASN A C 1
ATOM 697 O O . ASN A 1 100 ? -1.718 11.850 -0.681 1.00 98.19 100 ASN A O 1
ATOM 701 N N . ASP A 1 101 ? -1.560 11.116 1.456 1.00 98.62 101 ASP A N 1
ATOM 702 C CA . ASP A 1 101 ? -1.960 9.745 1.196 1.00 98.62 101 ASP A CA 1
ATOM 703 C C . ASP A 1 101 ? -3.464 9.546 1.391 1.00 98.62 101 ASP A C 1
ATOM 705 O O . ASP A 1 101 ? -4.177 10.335 2.030 1.00 98.62 101 ASP A O 1
ATOM 709 N N . ILE A 1 102 ? -3.980 8.479 0.786 1.00 98.81 102 ILE A N 1
ATOM 710 C CA . ILE A 1 102 ? -5.347 8.008 0.990 1.00 98.81 102 ILE A CA 1
ATOM 711 C C . ILE A 1 102 ? -5.283 6.577 1.508 1.00 98.81 102 ILE A C 1
ATOM 713 O O . ILE A 1 102 ? -4.882 5.673 0.780 1.00 98.81 102 ILE A O 1
ATOM 717 N N . LEU A 1 103 ? -5.724 6.372 2.745 1.00 98.81 103 LEU A N 1
ATOM 718 C CA . LEU A 1 103 ? -5.750 5.071 3.407 1.00 98.81 103 LEU A CA 1
ATOM 719 C C . LEU A 1 103 ? -7.201 4.620 3.605 1.00 98.81 103 LEU A C 1
ATOM 721 O O . LEU A 1 103 ? -8.030 5.395 4.084 1.00 98.81 103 LEU A O 1
ATOM 725 N N . ASP A 1 104 ? -7.497 3.370 3.263 1.00 98.88 104 ASP A N 1
ATOM 726 C CA . ASP A 1 104 ? -8.781 2.702 3.501 1.00 98.88 104 ASP A CA 1
ATOM 727 C C . ASP A 1 104 ? -8.534 1.347 4.180 1.00 98.88 104 ASP A C 1
ATOM 729 O O . ASP A 1 104 ? -8.044 0.425 3.530 1.00 98.88 104 ASP A O 1
ATOM 733 N N . GLY A 1 105 ? -8.836 1.235 5.477 1.00 98.69 105 GLY A N 1
ATOM 734 C CA . GLY A 1 105 ? -8.636 0.008 6.260 1.00 98.69 105 GLY A CA 1
ATOM 735 C C . GLY A 1 105 ? -9.463 -1.159 5.733 1.00 98.69 105 GLY A C 1
ATOM 736 O O . GLY A 1 105 ? -8.940 -2.233 5.456 1.00 98.69 105 GLY A O 1
ATOM 737 N N . GLY A 1 106 ? -10.725 -0.901 5.397 1.00 98.75 106 GLY A N 1
ATOM 738 C CA . GLY A 1 106 ? -11.613 -1.910 4.835 1.00 98.75 106 GLY A CA 1
ATOM 739 C C . GLY A 1 106 ? -12.467 -2.567 5.913 1.00 98.75 106 GLY A C 1
ATOM 740 O O . GLY A 1 106 ? -13.308 -1.900 6.514 1.00 98.75 106 GLY A O 1
ATOM 741 N N . ASN A 1 107 ? -12.402 -3.890 6.061 1.00 98.69 107 ASN A N 1
ATOM 742 C CA . ASN A 1 107 ? -13.143 -4.611 7.096 1.00 98.69 107 ASN A CA 1
ATOM 743 C C . ASN A 1 107 ? -12.184 -5.286 8.064 1.00 98.69 107 ASN A C 1
ATOM 745 O O . ASN A 1 107 ? -11.396 -6.114 7.639 1.00 98.69 107 ASN A O 1
ATOM 749 N N . GLY A 1 108 ?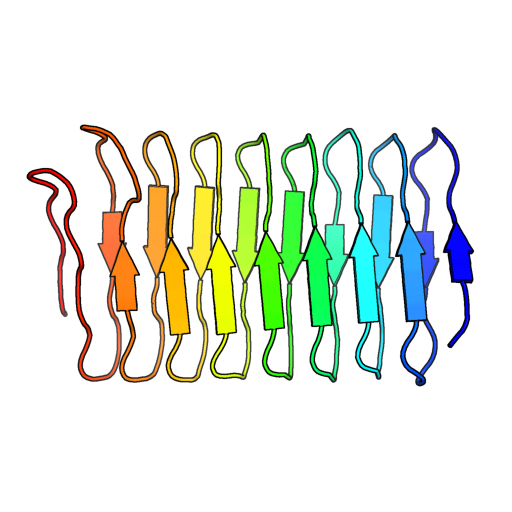 -12.463 -5.141 9.351 1.00 98.69 108 GLY A N 1
ATOM 750 C CA . GLY A 1 108 ? -11.653 -5.644 10.447 1.00 98.69 108 GLY A CA 1
ATOM 751 C C . GLY A 1 108 ? -11.262 -4.478 11.337 1.00 98.69 108 GLY A C 1
ATOM 752 O O . GLY A 1 108 ? -11.823 -3.400 11.218 1.00 98.69 108 GLY A O 1
ATOM 753 N N . ASN A 1 109 ? -10.437 -4.739 12.341 1.00 98.81 109 ASN A N 1
ATOM 754 C CA . ASN A 1 109 ? -10.007 -3.718 13.290 1.00 98.81 109 ASN A CA 1
ATOM 755 C C . ASN A 1 109 ? -8.636 -3.222 12.856 1.00 98.81 109 ASN A C 1
ATOM 757 O O . ASN A 1 109 ? -7.616 -3.831 13.200 1.00 98.81 109 ASN A O 1
ATOM 761 N N . ASP A 1 110 ? -8.633 -2.117 12.130 1.00 98.88 110 ASP A N 1
ATOM 762 C CA . ASP A 1 110 ? -7.459 -1.672 11.400 1.00 98.88 110 ASP A CA 1
ATOM 763 C C . ASP A 1 110 ? -6.638 -0.669 12.209 1.00 98.88 110 ASP A C 1
ATOM 765 O O . ASP A 1 110 ? -7.135 0.078 13.062 1.00 98.88 110 ASP A O 1
ATOM 769 N N . PHE A 1 111 ? -5.339 -0.631 11.932 1.00 98.75 111 PHE A N 1
ATOM 770 C CA . PHE A 1 111 ? -4.471 0.466 12.328 1.00 98.75 111 PHE A CA 1
ATOM 771 C C . PHE A 1 111 ? -4.078 1.265 11.090 1.00 98.75 111 PHE A C 1
ATOM 773 O O . PHE A 1 111 ? -3.439 0.733 10.188 1.00 98.75 111 PHE A O 1
ATOM 780 N N . CYS A 1 112 ? -4.399 2.556 11.085 1.00 98.56 112 CYS A N 1
ATOM 781 C CA . CYS A 1 112 ? -4.060 3.465 9.995 1.00 98.56 112 CYS A CA 1
ATOM 782 C C . CYS A 1 112 ? -3.245 4.662 10.507 1.00 98.56 112 CYS A C 1
ATOM 784 O O . CYS A 1 112 ? -3.708 5.408 11.381 1.00 98.56 112 CYS A O 1
ATOM 786 N N . ASP A 1 113 ? -2.062 4.874 9.928 1.00 98.06 113 ASP A N 1
ATOM 787 C CA . ASP A 1 113 ? -1.196 6.033 10.164 1.00 98.06 113 ASP A CA 1
ATOM 788 C C . ASP A 1 113 ? -0.910 6.773 8.852 1.00 98.06 113 ASP A C 1
ATOM 790 O O . ASP A 1 113 ? -0.238 6.247 7.970 1.00 98.06 113 ASP A O 1
ATOM 794 N N . GLY A 1 114 ? -1.412 8.001 8.728 1.00 97.25 114 GLY A N 1
ATOM 795 C 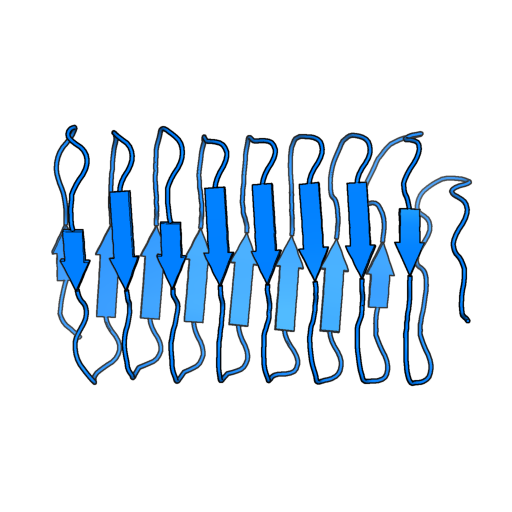CA . GLY A 1 114 ? -1.180 8.834 7.544 1.00 97.25 114 GLY A CA 1
ATOM 796 C C . GLY A 1 114 ? 0.290 9.217 7.352 1.00 97.25 114 GLY A C 1
ATOM 797 O O . GLY A 1 114 ? 0.803 9.193 6.243 1.00 97.25 114 GLY A O 1
ATOM 798 N N . GLY A 1 115 ? 1.034 9.418 8.444 1.00 96.12 115 GLY A N 1
ATOM 799 C CA . GLY A 1 115 ? 2.432 9.833 8.374 1.00 96.12 115 GLY A CA 1
ATOM 800 C C . GLY A 1 115 ? 2.622 11.353 8.364 1.00 96.12 115 GLY A C 1
ATOM 801 O O . GLY A 1 115 ? 2.440 12.000 9.395 1.00 96.12 115 GLY A O 1
ATOM 802 N N . ILE A 1 116 ? 3.176 11.907 7.289 1.00 94.62 116 ILE A N 1
ATOM 803 C CA . ILE A 1 116 ? 3.598 13.308 7.175 1.00 94.62 116 ILE A CA 1
ATOM 804 C C . ILE A 1 116 ? 2.898 13.946 5.985 1.00 94.62 116 ILE A C 1
ATOM 806 O O . ILE A 1 116 ? 3.120 13.513 4.859 1.00 94.62 116 ILE A O 1
ATOM 810 N N . SER A 1 117 ? 2.348 15.144 6.202 1.00 94.69 117 SER A N 1
ATOM 811 C CA . SER A 1 117 ? 1.511 15.927 5.275 1.00 94.69 117 SER A CA 1
ATOM 812 C C . SER A 1 117 ? 0.028 15.622 5.482 1.00 94.69 117 SER A C 1
ATOM 814 O O . SER A 1 117 ? -0.339 15.177 6.555 1.00 94.69 117 SER A O 1
ATOM 816 N N . SER A 1 118 ? -0.843 16.084 4.578 1.00 95.44 118 SER A N 1
ATOM 817 C CA . SER A 1 118 ? -2.289 16.075 4.823 1.00 95.44 118 SER A CA 1
ATOM 818 C C . SER A 1 118 ? -2.934 14.845 4.208 1.00 95.44 118 SER A C 1
ATOM 820 O O . SER A 1 118 ? -3.055 14.774 2.982 1.00 95.44 118 SER A O 1
ATOM 822 N N . ASP A 1 119 ? -3.432 13.959 5.061 1.00 96.94 119 ASP A N 1
ATOM 823 C CA . ASP A 1 119 ? -3.912 12.643 4.648 1.00 96.94 119 ASP A CA 1
ATOM 824 C C . ASP A 1 119 ? -5.435 12.516 4.696 1.00 96.94 119 ASP A C 1
ATOM 826 O O . ASP A 1 119 ? -6.154 13.260 5.379 1.00 96.94 119 ASP A O 1
ATOM 830 N N . ILE A 1 120 ? -5.955 11.533 3.965 1.00 97.38 120 ILE A N 1
ATOM 831 C CA . ILE A 1 120 ? -7.344 11.089 4.067 1.00 97.38 120 ILE A CA 1
ATOM 832 C C . ILE A 1 120 ? -7.338 9.649 4.551 1.00 97.38 120 ILE A C 1
ATOM 834 O O . ILE A 1 120 ? -6.868 8.763 3.848 1.00 97.38 120 ILE A O 1
ATOM 838 N N . ILE A 1 121 ? -7.925 9.405 5.718 1.00 98.25 121 ILE A N 1
ATOM 839 C CA . ILE A 1 121 ? -7.940 8.075 6.323 1.00 98.25 121 ILE A CA 1
ATOM 840 C C . ILE A 1 121 ? -9.376 7.637 6.57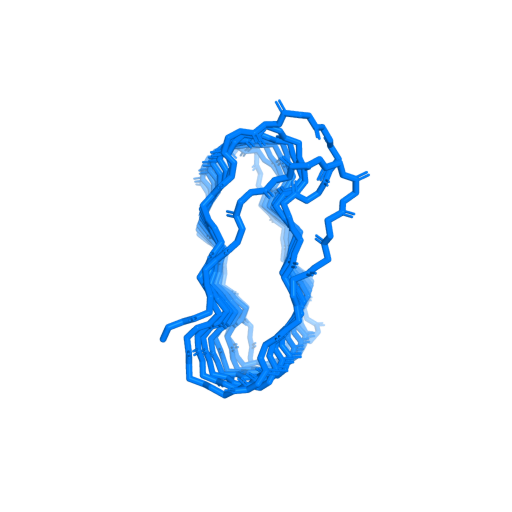6 1.00 98.25 121 ILE A C 1
ATOM 842 O O . ILE A 1 121 ? -10.143 8.339 7.243 1.00 98.25 121 ILE A O 1
ATOM 846 N N . LEU A 1 122 ? -9.726 6.471 6.044 1.00 98.56 122 LEU A N 1
ATOM 847 C CA . LEU A 1 122 ? -10.971 5.761 6.292 1.00 98.56 122 LEU A CA 1
ATOM 848 C C . LEU A 1 122 ? -10.635 4.474 7.058 1.00 98.56 122 LEU A C 1
ATOM 850 O O . LEU A 1 122 ? -9.931 3.633 6.521 1.00 98.56 122 LEU A O 1
ATOM 854 N N . GLY A 1 123 ? -11.116 4.329 8.295 1.00 98.25 123 GLY A N 1
ATOM 855 C CA . GLY A 1 123 ? -10.970 3.089 9.072 1.00 98.25 123 GLY A CA 1
ATOM 856 C C . GLY A 1 123 ? -11.775 1.963 8.439 1.00 98.25 123 GLY A C 1
ATOM 857 O O . GLY A 1 123 ? -11.223 0.971 7.995 1.00 98.25 123 GLY A O 1
ATOM 858 N N . GLY A 1 124 ? -13.067 2.206 8.225 1.00 98.56 124 GLY A N 1
ATOM 859 C CA . GLY A 1 124 ? -13.926 1.279 7.502 1.00 98.56 124 GLY A CA 1
ATOM 860 C C . GLY A 1 124 ? -14.892 0.585 8.446 1.00 98.56 124 GLY A C 1
ATOM 861 O O . GLY A 1 124 ? -15.801 1.230 8.975 1.00 98.56 124 GLY A O 1
ATOM 862 N N . ALA A 1 125 ? -14.823 -0.736 8.553 1.00 98.44 125 ALA A N 1
ATOM 863 C CA . ALA A 1 125 ? -15.738 -1.532 9.356 1.00 98.44 125 ALA A CA 1
ATOM 864 C C . ALA A 1 125 ? -14.999 -2.351 10.413 1.00 98.44 125 ALA A C 1
ATOM 866 O O . ALA A 1 125 ? -14.541 -3.444 10.123 1.00 98.44 125 ALA A O 1
ATOM 867 N N . GLY A 1 126 ? -15.083 -1.930 11.664 1.00 98.50 126 GLY A N 1
ATOM 868 C CA . GLY A 1 126 ? -14.520 -2.593 12.831 1.00 98.50 126 GLY A CA 1
ATOM 869 C C . GLY A 1 126 ? -14.206 -1.552 13.891 1.00 98.50 126 GLY A C 1
ATOM 870 O O . GLY A 1 126 ? -14.695 -0.432 13.822 1.00 98.50 126 GLY A O 1
ATOM 871 N N . ASP A 1 127 ? -13.499 -1.944 14.944 1.00 98.56 127 ASP A N 1
ATOM 872 C CA . ASP A 1 127 ? -13.054 -1.006 15.972 1.00 98.56 127 ASP A CA 1
ATOM 873 C C . ASP A 1 127 ? -11.632 -0.523 15.616 1.00 98.56 127 ASP A C 1
ATOM 875 O O . ASP A 1 127 ? -10.651 -1.167 16.000 1.00 98.56 127 ASP A O 1
ATOM 879 N N . ASP A 1 128 ? -11.521 0.608 14.916 1.00 98.69 128 ASP A N 1
ATOM 880 C CA . ASP A 1 128 ? -10.265 1.033 14.277 1.00 98.69 128 ASP A CA 1
ATOM 881 C C . ASP A 1 128 ? -9.405 1.959 15.151 1.00 98.69 128 ASP A C 1
ATOM 883 O O . ASP A 1 128 ? -9.883 2.663 16.050 1.00 98.69 128 ASP A O 1
ATOM 887 N N . ILE A 1 129 ? -8.101 2.003 14.872 1.00 98.00 129 ILE A N 1
ATOM 888 C CA . ILE A 1 129 ? -7.155 2.965 15.449 1.00 98.00 129 ILE A CA 1
ATOM 889 C C . ILE A 1 129 ? -6.581 3.827 14.330 1.00 98.00 129 ILE A C 1
ATOM 891 O O . ILE A 1 129 ? -5.847 3.348 13.474 1.00 98.00 129 ILE A O 1
ATOM 895 N N . ILE A 1 130 ? -6.858 5.127 14.388 1.00 97.56 130 ILE A N 1
ATOM 896 C CA . ILE A 1 130 ? -6.527 6.063 13.313 1.00 97.56 130 ILE A CA 1
ATOM 897 C C . ILE A 1 130 ? -5.674 7.211 13.848 1.00 97.56 130 ILE A C 1
ATOM 899 O O . ILE A 1 130 ? -6.010 7.832 14.862 1.00 97.56 130 ILE A O 1
ATOM 903 N N . THR A 1 131 ? -4.589 7.537 13.151 1.00 95.75 131 THR A N 1
ATOM 904 C CA . THR A 1 131 ? -3.757 8.717 13.413 1.00 95.75 131 THR A CA 1
ATOM 905 C C . THR A 1 131 ? -3.365 9.385 12.099 1.00 95.75 131 THR A C 1
ATOM 907 O O . THR A 1 131 ? -2.966 8.715 11.159 1.00 95.75 131 THR A O 1
ATOM 910 N N . GLY A 1 132 ? -3.425 10.715 12.034 1.00 93.75 132 GLY A N 1
ATOM 911 C CA . GLY A 1 132 ? -2.855 11.488 10.915 1.00 93.75 132 GLY A CA 1
ATOM 912 C C . GLY A 1 132 ? -1.332 11.651 11.014 1.00 93.75 132 GLY A C 1
ATOM 913 O O . GLY A 1 132 ? -0.781 12.651 10.593 1.00 93.75 132 GLY A O 1
ATOM 914 N N . GLY A 1 133 ? -0.653 10.738 11.715 1.00 91.69 133 GLY A N 1
ATOM 915 C CA . GLY A 1 133 ? 0.787 10.816 11.948 1.00 91.69 133 GLY A CA 1
ATOM 916 C C . GLY A 1 133 ? 1.310 12.086 12.635 1.00 91.69 133 GLY A C 1
ATOM 917 O O . GLY A 1 133 ? 0.751 12.586 13.621 1.00 91.69 133 GLY A O 1
ATOM 918 N N . VAL A 1 134 ? 2.497 12.523 12.208 1.00 86.00 134 VAL A N 1
ATOM 919 C CA . VAL A 1 134 ? 3.288 13.578 12.851 1.00 86.00 134 VAL A CA 1
ATOM 920 C C . VAL A 1 134 ? 3.280 14.850 12.022 1.00 86.00 134 VAL A C 1
ATOM 922 O O . VAL A 1 134 ? 3.804 14.906 10.920 1.00 86.00 134 VAL A O 1
ATOM 925 N N . GLY A 1 135 ? 2.827 15.936 12.633 1.00 78.88 135 GLY A N 1
ATOM 926 C CA . GLY A 1 135 ? 2.780 17.220 11.956 1.00 78.88 135 GLY A CA 1
ATOM 927 C C . GLY A 1 135 ? 1.598 18.038 12.434 1.00 78.88 135 GLY A C 1
ATOM 928 O O . GLY A 1 135 ? 0.864 17.637 13.334 1.00 78.88 135 GLY A O 1
ATOM 929 N N . ALA A 1 136 ? 1.467 19.237 11.885 1.00 73.94 136 ALA A N 1
ATOM 930 C CA . ALA A 1 136 ? 0.287 20.071 12.079 1.00 73.94 136 ALA A CA 1
ATOM 931 C C . ALA A 1 136 ? -0.376 20.226 10.714 1.00 73.94 136 ALA A C 1
ATOM 933 O O . ALA A 1 136 ? -0.390 21.323 10.150 1.00 73.94 136 ALA A O 1
ATOM 934 N N . ASP A 1 137 ? -0.827 19.092 10.195 1.00 83.69 137 ASP A N 1
ATOM 935 C CA . ASP A 1 137 ? -1.372 18.938 8.859 1.00 83.69 137 ASP A CA 1
ATOM 936 C C . ASP A 1 137 ? -2.906 18.861 8.907 1.00 83.69 137 ASP A C 1
ATOM 938 O O . ASP A 1 137 ? -3.518 18.734 9.974 1.00 83.69 137 ASP A O 1
ATOM 942 N N . ASP A 1 138 ? -3.543 19.074 7.755 1.00 89.44 138 ASP A N 1
ATOM 943 C CA . ASP A 1 138 ? -4.999 19.179 7.644 1.00 89.44 138 ASP A CA 1
ATOM 944 C C . ASP A 1 138 ? -5.618 17.805 7.315 1.00 89.44 138 ASP A C 1
ATOM 946 O O . ASP A 1 138 ? -6.277 17.645 6.284 1.00 89.44 138 ASP A O 1
ATOM 950 N N . ASP A 1 139 ? -5.416 16.824 8.199 1.00 93.12 139 ASP A N 1
ATOM 951 C CA . ASP A 1 139 ? -5.897 15.451 7.996 1.00 93.12 139 ASP A CA 1
ATOM 952 C C . ASP A 1 139 ? -7.420 15.331 8.067 1.00 93.12 139 ASP A C 1
ATOM 954 O O . ASP A 1 139 ? -8.106 15.995 8.860 1.00 93.12 139 ASP A O 1
ATOM 958 N N . LEU A 1 140 ? -7.955 14.412 7.268 1.00 93.94 140 LEU A N 1
ATOM 959 C CA . LEU A 1 140 ? -9.358 14.021 7.263 1.00 93.94 140 LEU A CA 1
ATOM 960 C C . LEU A 1 140 ? -9.485 12.572 7.727 1.00 93.94 140 LEU A C 1
ATOM 962 O O . LEU A 1 140 ? -9.249 11.644 6.960 1.00 93.94 140 LEU A O 1
ATOM 966 N N . LEU A 1 141 ? -9.898 12.391 8.981 1.00 95.38 141 LEU A N 1
ATOM 967 C CA . LEU A 1 141 ? -9.987 11.079 9.621 1.00 95.38 141 LEU A CA 1
ATOM 968 C C . LEU A 1 141 ? -11.451 10.651 9.786 1.00 95.38 141 LEU A C 1
ATOM 970 O O . LEU A 1 141 ? -12.229 11.351 10.448 1.00 95.38 141 LEU A O 1
ATOM 974 N N . PHE A 1 142 ? -11.799 9.493 9.227 1.00 97.31 142 PHE A N 1
ATOM 975 C CA . PHE A 1 142 ? -13.121 8.871 9.297 1.00 97.31 142 PHE A CA 1
ATOM 976 C C . PHE A 1 142 ? -13.005 7.475 9.903 1.00 97.31 142 PHE A C 1
ATOM 978 O O . PHE A 1 142 ? -12.317 6.632 9.348 1.00 97.31 142 PHE A O 1
ATOM 985 N N . GLY A 1 143 ? -13.695 7.230 11.016 1.00 96.69 143 GLY A N 1
ATOM 986 C CA . GLY A 1 143 ? -13.696 5.923 11.685 1.00 96.69 143 GLY A CA 1
ATOM 987 C C . GLY A 1 143 ? -14.527 4.904 10.915 1.00 96.69 143 GLY A C 1
ATOM 988 O O . GLY A 1 143 ? -14.015 3.926 10.397 1.00 96.69 143 GLY A O 1
ATOM 989 N N . GLY A 1 144 ? -15.795 5.239 10.681 1.00 97.69 144 GLY A N 1
ATOM 990 C CA . GLY A 1 144 ? -16.714 4.372 9.960 1.00 97.69 144 GLY A CA 1
ATOM 991 C C . GLY A 1 144 ? -17.582 3.582 10.931 1.00 97.69 144 GLY A C 1
ATOM 992 O O . GLY A 1 144 ? -18.226 4.149 11.810 1.00 97.69 144 GLY A O 1
ATOM 993 N N . SER A 1 145 ? -17.727 2.281 10.699 1.00 97.62 145 SER A N 1
ATOM 994 C CA . SER A 1 145 ? -18.629 1.438 11.480 1.00 97.62 145 SER A CA 1
ATOM 995 C C . SER A 1 145 ? -17.897 0.734 12.612 1.00 97.62 145 SER A C 1
ATOM 997 O O . SER A 1 145 ? -17.303 -0.301 12.373 1.00 97.62 145 SER A O 1
ATOM 999 N N . GLY A 1 146 ? -18.119 1.149 13.854 1.00 97.44 146 GLY A N 1
ATOM 1000 C CA . GLY A 1 146 ? -17.632 0.416 15.022 1.00 97.44 146 GLY A CA 1
ATOM 1001 C C . GLY A 1 146 ? -17.346 1.359 16.171 1.00 97.44 146 GLY A C 1
ATOM 1002 O O . GLY A 1 146 ? -18.147 2.260 16.435 1.00 97.44 146 GLY A O 1
ATOM 1003 N N . LYS A 1 147 ? -16.290 1.093 16.934 1.00 97.88 147 LYS A N 1
ATOM 1004 C CA . LYS A 1 147 ? -15.808 1.983 17.991 1.00 97.88 147 LYS A CA 1
ATOM 1005 C C . LYS A 1 147 ? -14.368 2.364 17.736 1.00 97.88 147 LYS A C 1
ATOM 1007 O O . LYS A 1 147 ? -13.450 1.687 18.199 1.00 97.88 147 LYS A O 1
ATOM 1012 N N . ASP A 1 148 ? -14.219 3.540 17.162 1.00 97.81 148 ASP A N 1
ATOM 1013 C CA . ASP A 1 148 ? -12.926 3.964 16.661 1.00 97.81 148 ASP A CA 1
ATOM 1014 C C . ASP A 1 148 ? -12.176 4.818 17.681 1.00 97.81 148 ASP A C 1
ATOM 1016 O O . ASP A 1 148 ? -12.743 5.504 18.548 1.00 97.81 148 ASP A O 1
ATOM 1020 N N . VAL A 1 149 ? -10.854 4.766 17.587 1.00 95.94 149 VAL A N 1
ATOM 1021 C CA . VAL A 1 149 ? -9.929 5.532 18.409 1.00 95.94 149 VAL A CA 1
ATOM 1022 C C . VAL A 1 149 ? -9.086 6.411 17.506 1.00 95.94 149 VAL A C 1
ATOM 1024 O O . VAL A 1 149 ? -8.184 5.947 16.821 1.00 95.94 149 VAL A O 1
ATOM 1027 N N . PHE A 1 150 ? -9.311 7.718 17.601 1.00 93.25 150 PHE A N 1
ATOM 1028 C CA . PHE A 1 150 ? -8.449 8.706 16.967 1.00 93.25 150 PHE A CA 1
ATOM 1029 C C . PHE A 1 150 ? -7.314 9.085 17.916 1.00 93.25 150 PHE A C 1
ATOM 1031 O O . PHE A 1 150 ? -7.539 9.650 18.995 1.00 93.25 150 PHE A O 1
ATOM 1038 N N . SER A 1 151 ? -6.090 8.758 17.520 1.00 89.44 151 SER A N 1
ATOM 1039 C CA . SER A 1 151 ? -4.875 9.209 18.181 1.00 89.44 151 SER A CA 1
ATOM 1040 C C . SER A 1 151 ? -4.400 10.495 17.517 1.00 89.44 151 SER A C 1
ATOM 1042 O O . SER A 1 151 ? -4.200 10.557 16.312 1.00 89.44 151 SER A O 1
ATOM 1044 N N . PHE A 1 152 ? -4.216 11.536 18.323 1.00 81.12 152 PHE A N 1
ATOM 1045 C CA . PHE A 1 152 ? -3.761 12.840 17.861 1.00 81.12 152 PHE A CA 1
ATOM 1046 C C . PHE A 1 152 ? -2.415 13.152 18.497 1.00 81.12 152 PHE A C 1
ATOM 1048 O O . PHE A 1 152 ? -2.308 13.210 19.728 1.00 81.12 152 PHE A O 1
ATOM 1055 N N . VAL A 1 153 ? -1.395 13.359 17.668 1.00 69.81 153 VAL A N 1
ATOM 1056 C CA . VAL A 1 153 ? -0.055 13.735 18.138 1.00 69.81 153 VAL A CA 1
ATOM 1057 C C . VAL A 1 153 ? 0.051 15.260 18.339 1.00 69.81 153 VAL A C 1
ATOM 1059 O O . VAL A 1 153 ? 0.817 15.715 19.184 1.00 69.81 153 VAL A O 1
ATOM 1062 N N . GLU A 1 154 ? -0.806 16.035 17.663 1.00 62.31 154 GLU A N 1
ATOM 1063 C CA . GLU A 1 154 ? -1.013 17.497 17.737 1.00 62.31 154 GLU A CA 1
ATOM 1064 C C . GLU A 1 154 ? -2.515 17.803 17.437 1.00 62.31 154 GLU A C 1
ATOM 1066 O O . GLU A 1 154 ? -3.264 16.852 17.208 1.00 62.31 154 GLU A O 1
ATOM 1071 N N . PRO A 1 155 ? -3.061 19.044 17.506 1.00 55.00 155 PRO A N 1
ATOM 1072 C CA . PRO A 1 155 ? -4.518 19.251 17.495 1.00 55.00 155 PRO A CA 1
ATOM 1073 C C . PRO A 1 155 ? -5.156 19.077 16.100 1.00 55.00 155 PRO A C 1
ATOM 1075 O O . PRO A 1 155 ? -5.570 20.061 15.489 1.00 55.00 155 PRO A O 1
ATOM 1078 N N . ALA A 1 156 ? -5.290 17.838 15.624 1.00 57.47 156 ALA A N 1
ATOM 1079 C CA . ALA A 1 156 ? -6.055 17.501 14.423 1.00 57.47 156 ALA A CA 1
ATOM 1080 C C . ALA A 1 156 ? -7.570 17.418 14.716 1.00 57.47 156 ALA A C 1
ATOM 1082 O O . ALA A 1 156 ? -8.017 17.476 15.870 1.00 57.47 156 ALA A O 1
ATOM 1083 N N . GLN A 1 157 ? -8.386 17.348 13.661 1.00 61.94 157 GLN A N 1
ATOM 1084 C CA . GLN A 1 157 ? -9.845 17.218 13.744 1.00 61.94 157 GLN A CA 1
ATOM 1085 C C . GLN A 1 157 ? -10.260 15.824 13.246 1.00 61.94 157 GLN A C 1
ATOM 1087 O O . GLN A 1 157 ? -10.281 15.594 12.046 1.00 61.94 157 GLN A O 1
ATOM 1092 N N . GLY A 1 158 ? -10.620 14.902 14.144 1.00 58.41 158 GLY A N 1
ATOM 1093 C CA . GLY A 1 158 ? -11.212 13.610 13.759 1.00 58.41 158 GLY A CA 1
ATOM 1094 C C . GLY A 1 158 ? -12.730 13.596 13.914 1.00 58.41 158 GLY A C 1
ATOM 1095 O O . GLY A 1 158 ? -13.281 14.292 14.777 1.00 58.41 158 GLY A O 1
ATOM 1096 N N . ILE A 1 159 ? -13.405 12.811 13.072 1.00 68.56 159 ILE A N 1
ATOM 1097 C CA . ILE A 1 159 ? -14.859 12.643 13.089 1.00 68.56 159 ILE A CA 1
ATOM 1098 C C . ILE A 1 159 ? -15.193 11.146 13.169 1.00 68.56 159 ILE A C 1
ATOM 1100 O O . ILE A 1 159 ? -14.899 10.378 12.262 1.00 68.56 159 ILE A O 1
ATOM 1104 N N . ASP A 1 160 ? -15.865 10.765 14.254 1.00 66.25 160 ASP A N 1
ATOM 1105 C CA . ASP A 1 160 ? -16.528 9.469 14.432 1.00 66.25 160 ASP A CA 1
ATOM 1106 C C . ASP A 1 160 ? -18.012 9.634 14.044 1.00 66.25 160 ASP A C 1
ATOM 1108 O O . ASP A 1 160 ? -18.743 10.365 14.733 1.00 66.25 160 ASP A O 1
ATOM 1112 N N . THR A 1 161 ? -18.452 9.067 12.913 1.00 52.12 161 THR A N 1
ATOM 1113 C CA . THR A 1 161 ? -19.849 9.164 12.424 1.00 52.12 161 THR A CA 1
ATOM 1114 C C . THR A 1 161 ? -20.380 7.871 11.853 1.00 52.12 161 THR A C 1
ATOM 1116 O O . THR A 1 161 ? -19.700 7.337 10.953 1.00 52.12 161 THR A O 1
#

Secondary structure (DSSP, 8-state):
--EEE--SS--EEE--SS--EEEEEESS-EEE--BS--EEEEEES--EEEEEES--EEEEEESS-EEEEEES--EEEEEESS-EEEEEESS-EEEEEESS-EEEEEESS-EEE--BS--EEEEEESS-EEE--SSS---EEEEEES--EEE-SSS--EE--